Protein AF-A0A0L9VK81-F1 (afdb_monomer_lite)

Foldseek 3Di:
DDPDDDDDWDWDADPQQKIWTDDPFWIKIFRCVPWQPPHDDDPPDDTPTPIDTPGTDDDDDDPD

pLDDT: mean 76.38, std 13.04, range [43.31, 91.12]

Organism: Phaseolus angularis (NCBI:txid3914)

Structure (mmCIF, N/CA/C/O backbone):
data_AF-A0A0L9VK81-F1
#
_entry.id   AF-A0A0L9VK81-F1
#
loop_
_atom_site.group_PDB
_atom_site.id
_atom_site.type_symbol
_atom_site.label_atom_id
_atom_site.label_alt_id
_atom_site.label_comp_id
_atom_site.label_asym_id
_atom_site.label_entity_id
_atom_site.label_seq_id
_atom_site.pdbx_PDB_ins_code
_atom_site.Cartn_x
_atom_site.Cartn_y
_atom_site.Cartn_z
_atom_site.occupancy
_atom_site.B_iso_or_equiv
_atom_site.auth_seq_id
_atom_site.auth_comp_id
_atom_site.auth_asym_id
_atom_site.auth_atom_id
_atom_site.pdbx_PDB_mode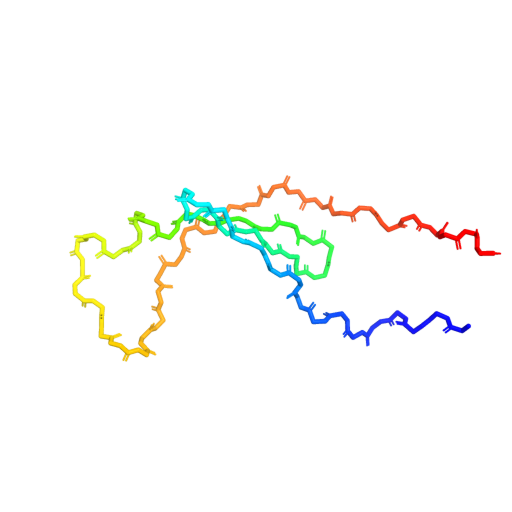l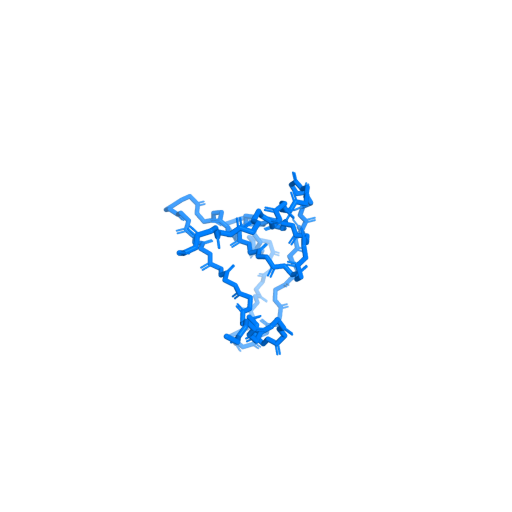_num
ATOM 1 N N . MET A 1 1 ? -21.276 -13.853 16.444 1.00 43.31 1 MET A N 1
ATOM 2 C CA . MET A 1 1 ? -19.912 -14.345 16.741 1.00 43.31 1 MET A CA 1
ATOM 3 C C . MET A 1 1 ? -18.969 -13.689 15.739 1.00 43.31 1 MET A C 1
ATOM 5 O O . MET A 1 1 ? -18.911 -14.126 14.597 1.00 43.31 1 MET A O 1
ATOM 9 N N . VAL A 1 2 ? -18.349 -12.566 16.109 1.00 43.34 2 VAL A N 1
ATOM 10 C CA . VAL A 1 2 ? -17.480 -11.791 15.206 1.00 43.34 2 VAL A CA 1
ATOM 11 C C . VAL A 1 2 ? -16.136 -12.508 15.130 1.00 43.34 2 VAL A C 1
ATOM 13 O O . VAL A 1 2 ? -15.420 -12.590 16.125 1.00 43.34 2 VAL A O 1
ATOM 16 N N . LYS A 1 3 ? -15.814 -13.099 13.976 1.00 47.53 3 LYS A N 1
ATOM 17 C CA . LYS A 1 3 ? -14.493 -13.689 13.740 1.00 47.53 3 LYS A CA 1
ATOM 18 C C . LYS A 1 3 ? -13.528 -12.566 13.372 1.00 47.53 3 LYS A C 1
ATOM 20 O O . LYS A 1 3 ? -13.333 -12.279 12.199 1.00 47.53 3 LYS A O 1
ATOM 25 N N . LEU A 1 4 ? -12.942 -11.929 14.383 1.00 55.97 4 LEU A N 1
ATOM 26 C CA . LEU A 1 4 ? -11.835 -11.003 14.180 1.00 55.97 4 LEU A CA 1
ATOM 27 C C . LEU A 1 4 ? -10.570 -11.830 13.924 1.00 55.97 4 LEU A C 1
ATOM 29 O O . LEU A 1 4 ? -10.060 -12.481 14.832 1.00 55.97 4 LEU A O 1
ATOM 33 N N . GLY A 1 5 ? -10.108 -11.859 12.675 1.00 57.75 5 GLY A N 1
ATOM 34 C CA . GLY A 1 5 ? -8.846 -12.513 12.326 1.00 57.75 5 GLY A CA 1
ATOM 35 C C . GLY A 1 5 ? -8.922 -13.438 11.121 1.00 57.75 5 GLY A C 1
ATOM 36 O O . GLY A 1 5 ? -8.662 -14.632 11.255 1.00 57.75 5 GLY A O 1
ATOM 37 N N . ARG A 1 6 ? -9.265 -12.897 9.944 1.00 51.75 6 ARG A N 1
ATOM 38 C CA . ARG A 1 6 ? -8.778 -13.394 8.639 1.00 51.75 6 ARG A CA 1
ATOM 39 C C . ARG A 1 6 ? -9.152 -12.474 7.469 1.00 51.75 6 ARG A C 1
ATOM 41 O O . ARG A 1 6 ? -9.471 -12.956 6.387 1.00 51.75 6 ARG A O 1
ATOM 48 N N . GLU A 1 7 ? -9.142 -11.161 7.674 1.00 57.00 7 GLU A N 1
ATOM 49 C CA . GLU A 1 7 ? -9.422 -10.223 6.586 1.00 57.00 7 GLU A CA 1
ATOM 50 C C . GLU A 1 7 ? -8.238 -10.288 5.603 1.00 57.00 7 GLU A C 1
ATOM 52 O O . GLU A 1 7 ? -7.116 -9.893 5.926 1.00 57.00 7 GLU A O 1
ATOM 57 N N . VAL A 1 8 ? -8.457 -10.882 4.428 1.00 57.94 8 VAL A N 1
ATOM 58 C CA . VAL A 1 8 ? -7.536 -10.763 3.289 1.00 57.94 8 VAL A CA 1
ATOM 59 C C . VAL A 1 8 ? -7.348 -9.262 3.038 1.00 57.94 8 VAL A C 1
ATOM 61 O O . VAL A 1 8 ? -8.355 -8.554 3.046 1.00 57.94 8 VAL A O 1
ATOM 64 N N . PRO A 1 9 ? -6.115 -8.750 2.851 1.00 60.12 9 PRO A N 1
ATOM 65 C CA . PRO A 1 9 ? -5.899 -7.324 2.637 1.00 60.12 9 PRO A CA 1
ATOM 66 C C . PRO A 1 9 ? -6.767 -6.855 1.472 1.00 60.12 9 PRO A C 1
ATOM 68 O O . PRO A 1 9 ? -6.600 -7.299 0.334 1.00 60.12 9 PRO A O 1
ATOM 71 N N . VAL A 1 10 ? -7.733 -5.990 1.774 1.00 73.25 10 VAL A N 1
ATOM 72 C CA . VAL A 1 10 ? -8.591 -5.398 0.755 1.00 73.25 10 VAL A CA 1
ATOM 73 C C . VAL A 1 10 ? -7.748 -4.359 0.037 1.00 73.25 10 VAL A C 1
ATOM 75 O O . VAL A 1 10 ? -7.247 -3.426 0.665 1.00 73.25 10 VAL A O 1
ATOM 78 N N . ALA A 1 11 ? -7.561 -4.552 -1.265 1.00 85.00 11 ALA A N 1
ATOM 79 C CA . ALA A 1 11 ? -6.848 -3.628 -2.130 1.00 85.00 11 ALA A CA 1
ATOM 80 C C . ALA A 1 11 ? -7.802 -3.054 -3.182 1.00 85.00 11 ALA A C 1
ATOM 82 O O . ALA A 1 11 ? -8.672 -3.757 -3.695 1.00 85.00 11 ALA A O 1
ATOM 83 N N . SER A 1 12 ? -7.623 -1.779 -3.513 1.00 86.81 12 SER A N 1
ATOM 84 C CA . SER A 1 12 ? -8.340 -1.093 -4.588 1.00 86.81 12 SER A CA 1
ATOM 85 C C . SER A 1 12 ? -7.369 -0.254 -5.412 1.00 86.81 12 SER A C 1
ATOM 87 O O . SER A 1 12 ? -6.354 0.212 -4.891 1.00 86.81 12 SER A O 1
ATOM 89 N N . MET A 1 13 ? -7.671 -0.069 -6.696 1.00 91.12 13 MET A N 1
ATOM 90 C CA . MET A 1 13 ? -6.876 0.737 -7.619 1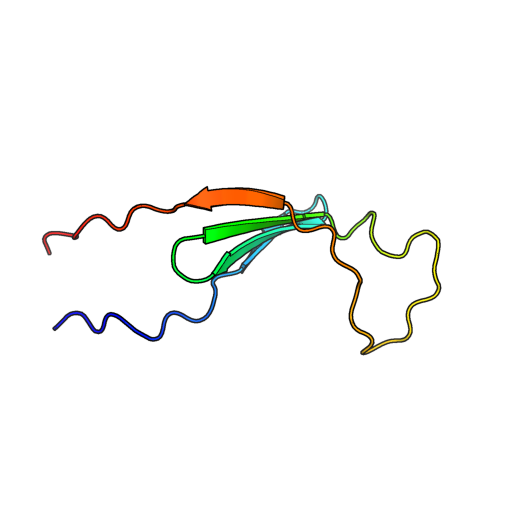.00 91.12 13 MET A CA 1
ATOM 91 C C . MET A 1 13 ? -7.783 1.686 -8.403 1.00 91.12 13 MET A C 1
ATOM 93 O O . MET A 1 13 ? -8.824 1.274 -8.913 1.00 91.12 13 MET A O 1
ATOM 97 N N . ASP A 1 14 ? -7.372 2.947 -8.527 1.00 88.81 14 ASP A N 1
ATOM 98 C CA . ASP A 1 14 ? -8.030 3.90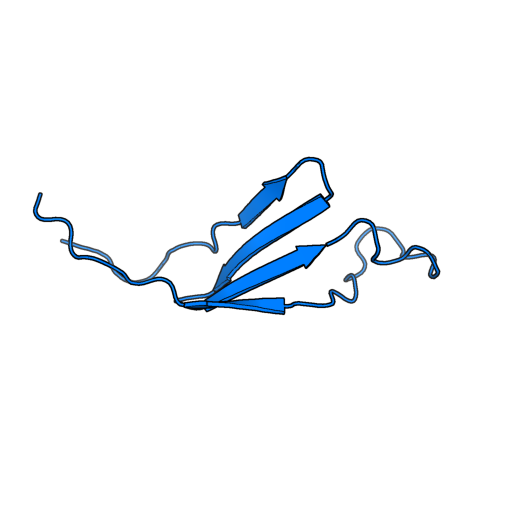9 -9.412 1.00 88.81 14 ASP A CA 1
ATOM 99 C C . ASP A 1 14 ? -7.406 3.931 -10.823 1.00 88.81 14 ASP A C 1
ATOM 101 O O . ASP A 1 14 ? -6.320 3.407 -11.075 1.00 88.81 14 ASP A O 1
ATOM 105 N N . ASN A 1 15 ? -8.061 4.607 -11.771 1.00 87.88 15 ASN A N 1
ATOM 106 C CA . ASN A 1 15 ? -7.564 4.720 -13.150 1.00 87.88 15 ASN A CA 1
ATOM 107 C C . ASN A 1 15 ? -6.264 5.558 -13.267 1.00 87.88 15 ASN A C 1
ATOM 109 O O . ASN A 1 15 ? -5.628 5.621 -14.324 1.00 87.88 15 ASN A O 1
ATOM 113 N N . SER A 1 16 ? -5.839 6.217 -12.181 1.00 87.44 16 SER A N 1
ATOM 114 C CA . SER A 1 16 ? -4.553 6.914 -12.093 1.00 87.44 16 SER A CA 1
ATOM 115 C C . SER A 1 16 ? -3.394 5.964 -11.761 1.00 87.44 16 SER A C 1
ATOM 117 O O . SER A 1 16 ? -2.238 6.375 -11.843 1.00 87.44 16 SER A O 1
ATOM 119 N N . GLY A 1 17 ? -3.683 4.687 -11.479 1.00 87.31 17 GLY A N 1
ATOM 120 C CA . GLY A 1 17 ? -2.705 3.688 -11.054 1.00 87.31 17 GLY A CA 1
ATOM 121 C C . GLY A 1 17 ? -2.279 3.867 -9.600 1.00 87.31 17 GLY A C 1
ATOM 122 O O . GLY A 1 17 ? -1.230 3.365 -9.199 1.00 87.31 17 GLY A O 1
ATOM 123 N N . LYS A 1 18 ? -3.065 4.597 -8.800 1.00 89.81 18 LYS A N 1
ATOM 124 C CA . LYS A 1 18 ? -2.903 4.607 -7.352 1.00 89.81 18 LYS A CA 1
ATOM 125 C C . LYS A 1 18 ? -3.580 3.366 -6.791 1.00 89.81 18 LYS A C 1
ATOM 127 O O . LYS A 1 18 ? -4.776 3.172 -6.985 1.00 89.81 18 LYS A O 1
ATOM 132 N N . ILE A 1 19 ? -2.810 2.557 -6.079 1.00 90.69 19 ILE A N 1
ATOM 133 C CA . ILE A 1 19 ? -3.286 1.422 -5.296 1.00 90.69 19 ILE A CA 1
ATOM 134 C C . ILE A 1 19 ? -3.370 1.856 -3.838 1.00 90.69 19 ILE A C 1
ATOM 136 O O . ILE A 1 19 ? -2.487 2.560 -3.342 1.00 90.69 19 ILE A O 1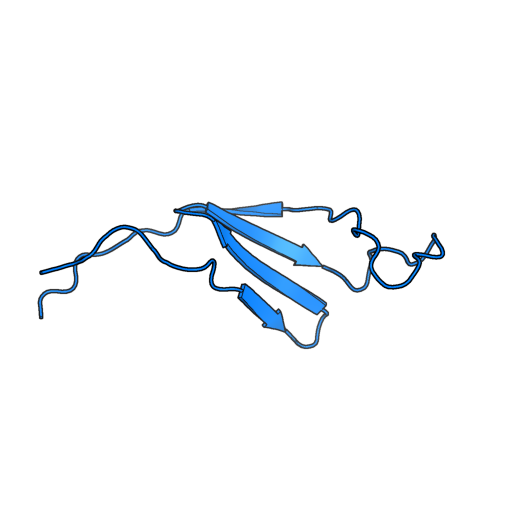
ATOM 140 N N . ILE A 1 20 ? -4.412 1.416 -3.148 1.00 90.31 20 ILE A N 1
ATOM 141 C CA . ILE A 1 20 ? -4.562 1.516 -1.699 1.00 90.31 20 ILE A CA 1
ATOM 142 C C . ILE A 1 20 ? -4.887 0.132 -1.142 1.00 90.31 20 ILE A C 1
ATOM 144 O O . ILE A 1 20 ? -5.678 -0.595 -1.743 1.00 90.31 20 ILE A O 1
ATOM 148 N N . TRP A 1 21 ? -4.276 -0.251 -0.025 1.00 89.06 21 TRP A N 1
ATOM 149 C CA . TRP A 1 21 ? -4.601 -1.493 0.673 1.00 89.06 21 TRP A CA 1
ATOM 150 C C . TRP A 1 21 ? -4.520 -1.321 2.182 1.00 89.06 21 TRP A C 1
ATOM 152 O O . TRP A 1 21 ? -3.816 -0.445 2.689 1.00 89.06 21 TRP A O 1
ATOM 162 N N . ALA A 1 22 ? -5.237 -2.186 2.892 1.00 87.06 22 ALA A N 1
ATOM 163 C CA . ALA A 1 22 ? -5.140 -2.297 4.338 1.00 87.06 22 ALA A CA 1
ATOM 164 C C . ALA A 1 22 ? -4.241 -3.475 4.722 1.00 87.06 22 ALA A C 1
ATOM 166 O O . ALA A 1 22 ? -4.418 -4.593 4.231 1.00 87.06 22 ALA A O 1
ATOM 167 N N . LYS A 1 23 ? -3.297 -3.244 5.632 1.00 81.38 23 LYS A N 1
ATOM 168 C CA . LYS A 1 23 ? -2.527 -4.291 6.303 1.00 81.38 23 LYS A CA 1
ATOM 169 C C . LYS A 1 23 ? -2.794 -4.182 7.799 1.00 81.38 23 LYS A C 1
ATOM 171 O O . LYS A 1 23 ? -2.252 -3.315 8.473 1.00 81.38 23 LYS A O 1
ATOM 176 N N . HIS A 1 24 ? -3.619 -5.085 8.324 1.00 80.56 24 HIS A N 1
ATOM 177 C CA . HIS A 1 24 ? -4.200 -4.944 9.664 1.00 80.56 24 HIS A CA 1
ATOM 178 C C . HIS A 1 24 ? -4.971 -3.622 9.778 1.00 80.56 24 HIS A C 1
ATOM 180 O O . HIS A 1 24 ? -5.968 -3.452 9.085 1.00 80.56 24 HIS A O 1
ATOM 186 N N . ASN A 1 25 ? -4.483 -2.698 10.607 1.00 80.12 25 ASN A N 1
ATOM 187 C CA . ASN A 1 25 ? -5.074 -1.382 10.801 1.00 80.12 25 ASN A CA 1
ATOM 188 C C . ASN A 1 25 ? -4.360 -0.299 9.990 1.00 80.12 25 ASN A C 1
ATOM 190 O O . ASN A 1 25 ? -4.824 0.830 9.998 1.00 80.12 25 ASN A O 1
ATOM 194 N N . GLU A 1 26 ? -3.248 -0.597 9.319 1.00 85.19 26 GLU A N 1
ATOM 195 C CA . GLU A 1 26 ? -2.481 0.389 8.553 1.00 85.19 26 GLU A CA 1
ATOM 196 C C . GLU A 1 26 ? -3.010 0.482 7.123 1.00 85.19 26 GLU A C 1
ATOM 198 O O . GLU A 1 26 ? -3.252 -0.535 6.466 1.00 85.19 26 GLU A O 1
ATOM 203 N N . ILE A 1 27 ? -3.175 1.709 6.637 1.00 88.00 27 ILE A N 1
ATOM 204 C CA . ILE A 1 27 ? -3.614 2.004 5.280 1.00 88.00 27 ILE A CA 1
ATOM 205 C C . ILE A 1 27 ? -2.421 2.516 4.490 1.00 88.00 27 ILE A C 1
ATOM 207 O O . ILE A 1 27 ? -1.892 3.599 4.744 1.00 88.00 27 ILE A O 1
ATOM 211 N N . GLN A 1 28 ? -2.040 1.742 3.484 1.00 89.56 28 GLN A N 1
ATOM 212 C CA . GLN A 1 28 ? -0.885 1.995 2.641 1.00 89.56 28 GLN A CA 1
ATOM 213 C C . GLN A 1 28 ? -1.330 2.331 1.222 1.00 89.56 28 GLN A C 1
ATOM 215 O O . GLN A 1 28 ? -2.334 1.818 0.726 1.00 89.56 28 GLN A O 1
ATOM 220 N N . THR A 1 29 ? -0.577 3.196 0.547 1.00 90.75 29 THR A N 1
ATOM 221 C CA . THR A 1 29 ? -0.810 3.549 -0.852 1.00 90.75 29 THR A CA 1
ATOM 222 C C . THR A 1 29 ? 0.478 3.564 -1.658 1.00 90.75 29 THR A C 1
ATOM 224 O O . THR A 1 29 ? 1.547 3.905 -1.158 1.00 90.75 29 THR A O 1
ATOM 227 N N . VAL A 1 30 ? 0.377 3.227 -2.940 1.00 91.12 30 VAL A N 1
ATOM 228 C CA . VAL A 1 30 ? 1.466 3.373 -3.907 1.00 91.12 30 VAL A CA 1
ATOM 229 C C . VAL A 1 30 ? 0.903 3.808 -5.252 1.00 91.12 30 VAL A C 1
ATOM 231 O O . VAL A 1 30 ? -0.231 3.480 -5.587 1.00 91.12 30 VAL A O 1
ATOM 234 N N . ASN A 1 31 ? 1.685 4.540 -6.040 1.00 89.94 31 ASN A N 1
ATOM 235 C CA . ASN A 1 31 ? 1.373 4.780 -7.445 1.00 89.94 31 ASN A CA 1
ATOM 236 C C . ASN A 1 31 ? 2.237 3.861 -8.310 1.00 89.94 31 ASN A C 1
ATOM 238 O O . ASN A 1 31 ? 3.458 3.972 -8.259 1.00 89.94 31 ASN A O 1
ATOM 242 N N . ILE A 1 32 ? 1.616 2.979 -9.093 1.00 86.12 32 ILE A N 1
ATOM 243 C CA . ILE A 1 32 ? 2.339 2.023 -9.941 1.00 86.12 32 ILE A CA 1
ATOM 244 C C . ILE A 1 32 ? 2.760 2.587 -11.298 1.00 86.12 32 ILE A C 1
ATOM 246 O O . ILE A 1 32 ? 3.686 2.054 -11.892 1.00 86.12 32 ILE A O 1
ATOM 250 N N . LYS A 1 33 ? 2.145 3.672 -11.792 1.00 81.25 33 LYS A N 1
ATOM 251 C CA . LYS A 1 33 ? 2.498 4.239 -13.109 1.00 81.25 33 LYS A CA 1
ATOM 252 C C . LYS A 1 33 ? 3.915 4.806 -13.149 1.00 81.25 33 LYS A C 1
ATOM 254 O O . LYS A 1 33 ? 4.497 4.891 -14.221 1.00 81.25 33 LYS A O 1
ATOM 259 N N . GLY A 1 34 ? 4.443 5.217 -11.998 1.00 72.88 34 GLY A N 1
ATOM 260 C CA . GLY A 1 34 ? 5.820 5.696 -11.871 1.00 72.88 34 GLY A CA 1
ATOM 261 C C . GLY A 1 34 ? 6.837 4.605 -11.528 1.00 72.88 34 GLY A C 1
ATOM 262 O O . GLY A 1 34 ? 8.023 4.903 -11.453 1.00 72.88 34 GLY A O 1
ATOM 263 N N . VAL A 1 35 ? 6.404 3.366 -11.277 1.00 73.94 35 VAL A N 1
ATOM 264 C CA . VAL A 1 35 ? 7.301 2.280 -10.862 1.00 73.94 35 VAL A CA 1
ATOM 265 C C . VAL A 1 35 ? 7.756 1.521 -12.104 1.00 73.94 35 VAL A C 1
ATOM 267 O O . VAL A 1 35 ? 6.929 0.982 -12.829 1.00 73.94 35 VAL A O 1
ATOM 270 N N . GLY A 1 36 ? 9.068 1.478 -12.346 1.00 64.50 36 GLY A N 1
ATOM 271 C CA . GLY A 1 36 ? 9.645 0.759 -13.488 1.00 64.50 36 GLY A CA 1
ATOM 272 C C . GLY A 1 36 ? 9.710 1.552 -14.797 1.00 64.50 36 GLY A C 1
ATOM 273 O O . GLY A 1 36 ? 10.004 0.968 -15.829 1.00 64.50 36 GLY A O 1
ATOM 274 N N . ALA A 1 37 ? 9.484 2.872 -14.783 1.00 65.62 37 ALA A N 1
ATOM 275 C CA . ALA A 1 37 ? 9.681 3.705 -15.978 1.00 65.62 37 ALA A CA 1
ATOM 276 C C . ALA A 1 37 ? 11.144 3.704 -16.475 1.00 65.62 37 ALA A C 1
ATOM 278 O O . ALA A 1 37 ? 11.382 3.852 -17.670 1.00 65.62 37 ALA A O 1
ATOM 279 N N . ASP A 1 38 ? 12.099 3.484 -15.565 1.00 65.50 38 ASP A N 1
ATOM 280 C CA . ASP A 1 38 ? 13.541 3.529 -15.843 1.00 65.50 38 ASP A CA 1
ATOM 281 C C . ASP A 1 38 ? 14.222 2.145 -15.792 1.00 65.50 38 ASP A C 1
ATOM 283 O O . ASP A 1 38 ? 15.445 2.052 -15.894 1.00 65.50 38 ASP A O 1
ATOM 287 N N . VAL A 1 39 ? 13.461 1.061 -15.589 1.00 67.44 39 VAL A N 1
ATOM 288 C CA . VAL A 1 39 ? 13.998 -0.299 -15.416 1.00 67.44 39 VAL A CA 1
ATOM 289 C C . VAL A 1 39 ? 13.120 -1.285 -16.178 1.00 67.44 39 VAL A C 1
ATOM 291 O O . VAL A 1 39 ? 11.918 -1.347 -15.937 1.00 67.44 39 VAL A O 1
ATOM 294 N N . GLU A 1 40 ? 13.711 -2.081 -17.071 1.00 71.62 40 GLU A N 1
ATOM 295 C CA . GLU A 1 40 ? 13.022 -3.237 -17.651 1.00 71.62 40 GLU A CA 1
ATOM 296 C C . GLU A 1 40 ? 12.808 -4.281 -16.551 1.00 71.62 40 GLU A C 1
ATOM 298 O O . GLU A 1 40 ? 13.756 -4.898 -16.069 1.00 71.62 40 GLU A O 1
ATOM 303 N N . ILE A 1 41 ? 11.560 -4.436 -16.116 1.00 74.25 41 ILE A N 1
ATOM 304 C CA . ILE A 1 41 ? 11.167 -5.406 -15.093 1.00 74.25 41 ILE A CA 1
ATOM 305 C C . ILE A 1 41 ? 10.580 -6.607 -15.822 1.00 74.25 41 ILE A C 1
ATOM 307 O O . ILE A 1 41 ? 9.638 -6.459 -16.605 1.00 74.25 41 ILE A O 1
ATOM 311 N N . ALA A 1 42 ? 11.155 -7.786 -15.595 1.00 81.19 42 ALA A N 1
ATOM 312 C CA . ALA A 1 42 ? 10.663 -9.004 -16.221 1.00 81.19 42 ALA A CA 1
ATOM 313 C C . ALA A 1 42 ? 9.291 -9.390 -15.648 1.00 81.19 42 ALA A C 1
ATOM 315 O O . ALA A 1 42 ? 8.971 -9.116 -14.487 1.00 81.19 42 ALA A O 1
ATOM 316 N N . ASP A 1 43 ? 8.470 -10.051 -16.464 1.00 77.19 43 ASP A N 1
ATOM 317 C CA . ASP A 1 43 ? 7.174 -10.537 -15.999 1.00 77.19 43 ASP A CA 1
ATOM 318 C C . ASP A 1 43 ? 7.354 -11.519 -14.829 1.00 77.19 43 ASP A C 1
ATOM 320 O O . ASP A 1 43 ? 8.216 -12.401 -14.849 1.00 77.19 43 ASP A O 1
ATOM 324 N N . GLY A 1 44 ? 6.555 -11.335 -13.781 1.00 82.06 44 GLY A N 1
ATOM 325 C CA . GLY A 1 44 ? 6.662 -12.086 -12.529 1.00 82.06 44 GLY A CA 1
ATOM 326 C C . GLY A 1 44 ? 7.695 -11.567 -11.517 1.00 82.06 44 GLY A C 1
ATOM 327 O O . GLY A 1 44 ? 7.732 -12.082 -10.395 1.00 82.06 44 GLY A O 1
ATOM 328 N N . GLU A 1 45 ? 8.497 -10.545 -11.836 1.00 83.00 45 GLU A N 1
ATOM 329 C CA . GLU A 1 45 ? 9.394 -9.925 -10.855 1.00 83.00 45 GLU A CA 1
ATOM 330 C C . GLU A 1 45 ? 8.663 -8.989 -9.882 1.00 83.00 45 GLU A C 1
ATOM 332 O O . GLU A 1 45 ? 7.639 -8.369 -10.179 1.00 83.00 45 GLU A O 1
ATOM 337 N N . ARG A 1 46 ? 9.203 -8.878 -8.661 1.00 80.69 46 ARG A N 1
ATOM 338 C CA . ARG A 1 46 ? 8.656 -7.977 -7.642 1.00 80.69 46 ARG A CA 1
ATOM 339 C C . ARG A 1 46 ? 9.042 -6.534 -7.941 1.00 80.69 46 ARG A C 1
ATOM 341 O O . ARG A 1 46 ? 10.215 -6.180 -7.925 1.00 80.69 46 ARG A O 1
ATOM 348 N N . LEU A 1 47 ? 8.028 -5.692 -8.087 1.00 80.94 47 LEU A N 1
ATOM 349 C CA . LEU A 1 47 ? 8.182 -4.254 -8.266 1.00 80.94 47 LEU A CA 1
ATOM 350 C C . LEU A 1 47 ? 8.708 -3.578 -6.981 1.00 80.94 47 LEU A C 1
ATOM 352 O O . LEU A 1 47 ? 8.154 -3.815 -5.900 1.00 80.94 47 LEU A O 1
ATOM 356 N N . PRO A 1 48 ? 9.722 -2.694 -7.067 1.00 79.69 48 PRO A N 1
ATOM 357 C CA . PRO A 1 48 ? 10.127 -1.844 -5.953 1.00 79.69 48 PRO A CA 1
ATOM 358 C C . PRO A 1 48 ? 9.085 -0.734 -5.750 1.00 79.69 48 PRO A C 1
ATOM 360 O O . PRO A 1 48 ? 9.118 0.322 -6.378 1.00 79.69 48 PRO A O 1
ATOM 363 N N . LEU A 1 49 ? 8.111 -0.995 -4.881 1.00 82.94 49 LEU A N 1
ATOM 364 C CA . LEU A 1 49 ? 7.007 -0.083 -4.596 1.00 82.94 49 LEU A CA 1
ATOM 365 C C . LEU A 1 49 ? 7.418 0.978 -3.564 1.00 82.94 49 LEU A C 1
ATOM 367 O O . LEU A 1 49 ? 7.788 0.650 -2.437 1.00 82.94 49 LEU A O 1
ATOM 371 N N . ALA A 1 50 ? 7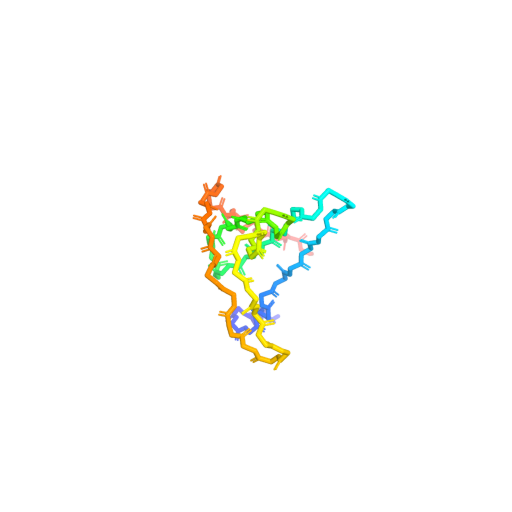.284 2.258 -3.919 1.00 84.06 50 ALA A N 1
ATOM 372 C CA . ALA A 1 50 ? 7.437 3.375 -2.985 1.00 84.06 50 ALA A CA 1
ATOM 373 C C . ALA A 1 50 ? 6.161 3.545 -2.140 1.00 84.06 50 ALA A C 1
ATOM 375 O O . ALA A 1 50 ? 5.323 4.411 -2.411 1.00 84.06 50 ALA A O 1
ATOM 376 N N . VAL A 1 51 ? 5.995 2.666 -1.150 1.00 86.62 51 VAL A N 1
ATOM 377 C CA . VAL A 1 51 ? 4.827 2.648 -0.263 1.00 86.62 51 VAL A CA 1
ATOM 378 C C . VAL A 1 51 ? 4.782 3.914 0.592 1.00 86.62 51 VAL A C 1
ATOM 380 O O . VAL A 1 51 ? 5.782 4.319 1.182 1.00 86.62 51 VAL A O 1
ATOM 383 N N . LYS A 1 52 ? 3.605 4.536 0.659 1.00 87.62 52 LYS A N 1
ATOM 384 C CA . LYS A 1 52 ? 3.297 5.671 1.530 1.00 87.62 52 LYS A CA 1
ATOM 385 C C . LYS A 1 52 ? 2.215 5.272 2.524 1.00 87.62 52 LYS A C 1
ATOM 387 O O . LYS A 1 52 ? 1.202 4.700 2.130 1.00 87.62 52 LYS A O 1
ATOM 392 N N . GLU A 1 53 ? 2.410 5.631 3.784 1.00 87.44 53 GLU A N 1
ATOM 393 C CA . GLU A 1 53 ? 1.405 5.467 4.835 1.00 87.44 53 GLU A CA 1
ATOM 394 C C . GLU A 1 53 ? 0.366 6.593 4.745 1.00 87.44 53 GLU A C 1
ATOM 396 O O . GLU A 1 53 ? 0.725 7.772 4.726 1.00 87.44 53 GLU A O 1
ATOM 401 N N . LEU A 1 54 ? -0.920 6.243 4.674 1.00 86.50 54 LEU A N 1
ATOM 402 C CA . LEU A 1 54 ? -2.037 7.196 4.741 1.00 86.50 54 LEU A CA 1
ATOM 403 C C . LEU A 1 54 ? -2.600 7.343 6.157 1.00 86.50 54 LEU A C 1
ATOM 405 O O . LEU A 1 54 ? -3.290 8.323 6.431 1.00 86.50 54 LEU A O 1
ATOM 409 N N . GLY A 1 55 ? -2.299 6.398 7.047 1.00 86.25 55 GLY A N 1
ATOM 410 C CA . GLY A 1 55 ? -2.746 6.404 8.435 1.00 86.25 55 GLY A CA 1
ATOM 411 C C . GLY A 1 55 ? -3.314 5.054 8.850 1.00 86.25 55 GLY A C 1
ATOM 412 O O . GLY A 1 55 ? -3.020 4.031 8.234 1.00 86.25 55 GLY A O 1
ATOM 413 N N . THR A 1 56 ? -4.135 5.059 9.895 1.00 82.81 56 THR A N 1
ATOM 414 C CA . THR A 1 56 ? -4.776 3.855 10.427 1.00 82.81 56 THR A CA 1
ATOM 415 C C . THR A 1 56 ? -6.285 3.880 10.218 1.00 82.81 56 THR A C 1
ATOM 417 O O . THR A 1 56 ? -6.884 4.954 10.218 1.00 82.81 56 THR A O 1
ATOM 420 N N . CYS A 1 57 ? -6.914 2.717 10.046 1.00 76.75 57 CYS A N 1
ATOM 421 C CA . CYS A 1 57 ? -8.370 2.611 10.061 1.00 76.75 57 CYS A CA 1
ATOM 422 C C . CYS A 1 57 ? -8.884 2.304 11.472 1.00 76.75 57 CYS A C 1
ATOM 424 O O . CYS A 1 57 ? -8.318 1.480 12.194 1.00 76.75 57 CYS A O 1
ATOM 426 N N . ASP A 1 58 ? -9.976 2.966 11.847 1.00 73.81 58 ASP A N 1
ATOM 427 C CA . ASP A 1 58 ? -10.683 2.700 13.092 1.00 73.81 58 ASP A CA 1
ATOM 428 C C . ASP A 1 58 ? -11.807 1.697 12.842 1.00 73.81 58 ASP A C 1
ATOM 430 O O . ASP A 1 58 ? -12.671 1.886 11.980 1.00 73.81 58 ASP A O 1
ATOM 434 N N . LEU A 1 59 ? -11.804 0.614 13.616 1.00 69.56 59 LEU A N 1
ATOM 435 C CA . LEU A 1 59 ? -12.850 -0.394 13.562 1.00 69.56 59 LEU A CA 1
ATOM 436 C C . LEU A 1 59 ? -13.963 -0.010 14.546 1.00 69.56 59 LEU A C 1
ATOM 438 O O . LEU A 1 59 ? -13.836 -0.220 15.753 1.00 69.56 59 LEU A O 1
ATOM 442 N N . TYR A 1 60 ? -15.067 0.546 14.046 1.00 68.12 60 TYR A N 1
ATOM 443 C CA . TYR A 1 60 ? -16.240 0.805 14.881 1.00 68.12 60 TYR A CA 1
ATOM 444 C C . TYR A 1 60 ? -17.090 -0.465 15.013 1.00 68.12 60 TYR A C 1
ATOM 446 O O . TYR A 1 60 ? -17.441 -1.068 13.994 1.00 68.12 60 TYR A O 1
ATOM 454 N N . PRO A 1 61 ? -17.456 -0.885 16.238 1.00 66.00 61 PRO A N 1
ATOM 455 C CA . PRO A 1 61 ? -18.352 -2.014 16.418 1.00 66.00 61 PRO A CA 1
ATOM 456 C C . PRO A 1 61 ? -19.715 -1.661 15.823 1.00 66.00 61 PRO A C 1
ATOM 458 O O . PRO A 1 61 ? -20.386 -0.736 16.279 1.00 66.00 61 PRO A O 1
ATOM 461 N N . GLN A 1 62 ? -20.127 -2.401 14.797 1.00 62.88 62 GLN A N 1
ATOM 462 C CA . GLN A 1 62 ? -21.489 -2.294 14.302 1.00 62.88 62 GLN A CA 1
ATOM 463 C C . GLN A 1 62 ? -22.411 -2.996 15.297 1.00 62.88 62 GLN A C 1
ATOM 465 O O . GLN A 1 62 ? -22.300 -4.203 15.522 1.00 62.88 62 GLN A O 1
ATOM 470 N N . VAL A 1 63 ? -23.300 -2.222 15.918 1.00 56.81 63 VAL A N 1
ATOM 471 C CA . VAL A 1 63 ? -24.482 -2.768 16.582 1.00 56.81 63 VAL A CA 1
ATOM 472 C C . VAL A 1 63 ? -25.407 -3.278 15.482 1.00 56.81 63 VAL A C 1
ATOM 474 O O . VAL A 1 63 ? -26.072 -2.499 14.805 1.00 56.81 63 VAL A O 1
ATOM 477 N N . SER A 1 64 ? -25.346 -4.586 15.237 1.00 56.09 64 SER A N 1
ATOM 478 C CA . SER A 1 64 ? -26.385 -5.291 14.486 1.00 56.09 64 SER A CA 1
ATOM 479 C C . SER A 1 64 ? -27.623 -5.491 15.345 1.00 56.09 64 SER A C 1
ATOM 481 O O . SER A 1 64 ? -27.477 -5.582 16.585 1.00 56.09 64 SER A O 1
#

Secondary structure (DSSP, 8-state):
----S-----EEE-TT-EEEEEETTEEEEEESTTTTTTS-PPTTPPP----EEEEE--------

Sequence (64 aa):
MVKLGREVPVASMDNSGKIIWAKHNEIQTVNIKGVGADVEIADGERLPLAVKELGTCDLYPQVS

Radius of gyration: 15.47 Å; chains: 1; bounding box: 40×22×34 Å